Protein AF-A0A947SPQ9-F1 (afdb_monomer_lite)

Structure (mmCIF, N/CA/C/O backbone):
data_AF-A0A947SPQ9-F1
#
_entry.id   AF-A0A947SPQ9-F1
#
loop_
_atom_site.group_PDB
_atom_site.id
_atom_site.type_symbol
_atom_site.label_atom_id
_atom_site.label_alt_id
_atom_site.label_comp_id
_atom_site.label_asym_id
_atom_site.label_entity_id
_atom_site.label_seq_id
_atom_site.pdbx_PDB_ins_code
_atom_site.Cartn_x
_atom_site.Cartn_y
_atom_site.Cartn_z
_atom_site.occupancy
_atom_site.B_iso_or_equiv
_atom_site.auth_seq_id
_atom_site.auth_comp_id
_atom_site.auth_asym_id
_atom_site.auth_atom_id
_atom_site.pdbx_PDB_model_num
ATOM 1 N N . MET A 1 1 ? 11.647 21.383 -18.930 1.00 60.19 1 MET A N 1
ATOM 2 C CA . MET A 1 1 ? 12.844 20.512 -19.009 1.00 60.19 1 MET A CA 1
ATOM 3 C C . MET A 1 1 ? 12.542 19.202 -18.300 1.00 60.19 1 MET A C 1
ATOM 5 O O . MET A 1 1 ? 11.943 19.248 -17.235 1.00 60.19 1 MET A O 1
ATOM 9 N N . ARG A 1 2 ? 12.879 18.049 -18.889 1.00 79.31 2 ARG A N 1
ATOM 10 C CA . ARG A 1 2 ? 12.729 16.746 -18.218 1.00 79.31 2 ARG A CA 1
ATOM 11 C C . ARG A 1 2 ? 14.012 16.449 -17.442 1.00 79.31 2 ARG A C 1
ATOM 13 O O . ARG A 1 2 ? 15.090 16.621 -17.997 1.00 79.31 2 ARG A O 1
ATOM 20 N N . GLN A 1 3 ? 13.889 16.017 -16.192 1.00 88.50 3 GLN A N 1
ATOM 21 C CA . GLN A 1 3 ? 15.012 15.506 -15.404 1.00 88.50 3 GLN A CA 1
ATOM 22 C C . GLN A 1 3 ? 15.012 13.977 -15.466 1.00 88.50 3 GLN A C 1
ATOM 24 O O . GLN A 1 3 ? 13.948 13.354 -15.439 1.00 88.50 3 GLN A O 1
ATOM 29 N N . VAL A 1 4 ? 16.196 13.380 -15.593 1.00 89.12 4 VAL A N 1
ATOM 30 C CA . VAL A 1 4 ? 16.376 11.924 -15.604 1.00 89.12 4 VAL A CA 1
ATOM 31 C C . VAL A 1 4 ? 16.850 11.495 -14.222 1.00 89.12 4 VAL A C 1
ATOM 33 O O . VAL A 1 4 ? 17.855 12.001 -13.733 1.00 89.12 4 VAL A O 1
ATOM 36 N N . LEU A 1 5 ? 16.127 10.559 -13.607 1.00 89.00 5 LEU A N 1
ATOM 37 C CA . LEU A 1 5 ? 16.508 9.938 -12.342 1.00 89.00 5 LEU A CA 1
ATOM 38 C C . LEU A 1 5 ? 17.180 8.592 -12.631 1.00 89.00 5 LEU A C 1
ATOM 40 O O . LEU A 1 5 ? 16.583 7.737 -13.284 1.00 89.00 5 LEU A O 1
ATOM 44 N N . SER A 1 6 ? 18.403 8.404 -12.134 1.00 91.94 6 SER A N 1
ATOM 45 C CA . SER A 1 6 ? 19.124 7.130 -12.192 1.00 91.94 6 SER A CA 1
ATOM 46 C C . SER A 1 6 ? 19.273 6.571 -10.781 1.00 91.94 6 SER A C 1
ATOM 48 O O . SER A 1 6 ? 19.742 7.277 -9.892 1.00 91.94 6 SER A O 1
ATOM 50 N N . LEU A 1 7 ? 18.871 5.316 -10.575 1.00 90.25 7 LEU A N 1
ATOM 51 C CA . LEU A 1 7 ? 18.898 4.642 -9.276 1.00 90.25 7 LEU A CA 1
ATOM 52 C C . LEU A 1 7 ? 19.767 3.387 -9.365 1.00 90.25 7 LEU A C 1
ATOM 54 O O . LEU A 1 7 ? 19.550 2.542 -10.235 1.00 90.25 7 LEU A O 1
ATOM 58 N N . SER A 1 8 ? 20.717 3.254 -8.444 1.00 95.06 8 SER A N 1
ATOM 59 C CA . SER A 1 8 ? 21.519 2.040 -8.282 1.00 95.06 8 SER A CA 1
ATOM 60 C C . SER A 1 8 ? 20.839 1.125 -7.272 1.00 95.06 8 SER A C 1
ATOM 62 O O . SER A 1 8 ? 20.701 1.485 -6.106 1.00 95.06 8 SER A O 1
ATOM 64 N N . LEU A 1 9 ? 20.407 -0.054 -7.718 1.00 94.38 9 LEU A N 1
ATOM 65 C CA . LEU A 1 9 ? 19.687 -1.028 -6.900 1.00 94.38 9 LEU A CA 1
ATOM 66 C C . LEU A 1 9 ? 20.315 -2.419 -7.045 1.00 94.38 9 LEU A C 1
ATOM 68 O O . LEU A 1 9 ? 20.865 -2.731 -8.106 1.00 94.38 9 LEU A O 1
ATOM 72 N N . P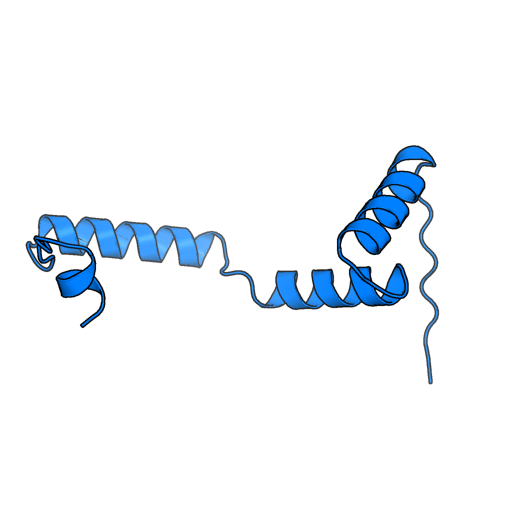RO A 1 10 ? 20.188 -3.293 -6.030 1.00 97.69 10 PRO A N 1
ATOM 73 C CA . PRO A 1 10 ? 20.527 -4.702 -6.173 1.00 97.69 10 PRO A CA 1
ATOM 74 C C . PRO A 1 10 ? 19.793 -5.348 -7.356 1.00 97.69 10 PRO A C 1
ATOM 76 O O . PRO A 1 10 ? 18.665 -4.977 -7.704 1.00 97.69 10 PRO A O 1
ATOM 79 N N . GLN A 1 11 ? 20.415 -6.357 -7.968 1.00 96.75 11 GLN A N 1
ATOM 80 C CA . GLN A 1 11 ? 19.839 -7.049 -9.124 1.00 96.75 11 GLN A CA 1
ATOM 81 C C . GLN A 1 11 ? 18.486 -7.700 -8.795 1.00 96.75 11 GLN A C 1
ATOM 83 O O . GLN A 1 11 ? 17.569 -7.651 -9.616 1.00 96.75 11 GLN A O 1
ATOM 88 N N . SER A 1 12 ? 18.348 -8.261 -7.588 1.00 97.25 12 SER A N 1
ATOM 89 C CA . SER A 1 12 ? 17.101 -8.853 -7.088 1.00 97.25 12 SER A CA 1
ATOM 90 C C . SER A 1 12 ? 15.965 -7.830 -7.054 1.00 97.25 12 SER A C 1
ATOM 92 O O . SER A 1 12 ? 14.935 -8.048 -7.688 1.00 97.25 12 SER A O 1
ATOM 94 N N . ALA A 1 13 ? 16.193 -6.679 -6.419 1.00 96.25 13 ALA A N 1
ATOM 95 C CA . ALA A 1 13 ? 15.221 -5.590 -6.333 1.00 96.25 13 ALA A CA 1
ATOM 96 C C . ALA A 1 13 ? 14.845 -5.047 -7.722 1.00 96.25 13 ALA A C 1
ATOM 98 O O . ALA A 1 13 ? 13.675 -4.826 -8.026 1.00 96.25 13 ALA A O 1
ATOM 99 N N . THR A 1 14 ? 15.827 -4.895 -8.616 1.00 95.69 14 THR A N 1
ATOM 100 C CA . THR A 1 14 ? 15.575 -4.438 -9.993 1.00 95.69 14 THR A CA 1
ATOM 101 C C . THR A 1 14 ? 14.679 -5.409 -10.764 1.00 95.69 14 THR A C 1
ATOM 103 O O . THR A 1 14 ? 13.812 -4.980 -11.531 1.00 95.69 14 THR A O 1
ATOM 106 N N . LYS A 1 15 ? 14.891 -6.719 -10.588 1.00 97.00 15 LYS A N 1
ATOM 107 C CA . LYS A 1 15 ? 14.064 -7.758 -11.211 1.00 97.00 15 LYS A CA 1
ATOM 108 C C . LYS A 1 15 ? 12.641 -7.720 -10.656 1.00 97.00 15 LYS A C 1
ATOM 110 O O . LYS A 1 15 ? 11.695 -7.651 -11.434 1.00 97.00 15 LYS A O 1
ATOM 115 N N . GLU A 1 16 ? 12.505 -7.672 -9.337 1.00 97.06 16 GLU A N 1
ATOM 116 C CA . GLU A 1 16 ? 11.211 -7.624 -8.660 1.00 97.06 16 GLU A CA 1
ATOM 117 C C . GLU A 1 16 ? 10.370 -6.415 -9.089 1.00 97.06 16 GLU A C 1
ATOM 119 O O . GLU A 1 16 ? 9.206 -6.571 -9.452 1.00 97.06 16 GLU A O 1
ATOM 124 N N . ILE A 1 17 ? 10.963 -5.218 -9.148 1.00 96.19 17 ILE A N 1
ATOM 125 C CA . ILE A 1 17 ? 10.263 -4.002 -9.593 1.00 96.19 17 ILE A CA 1
ATOM 126 C C . ILE A 1 17 ? 9.739 -4.158 -11.028 1.00 96.19 17 ILE A C 1
ATOM 128 O O . ILE A 1 17 ? 8.610 -3.760 -11.327 1.00 96.19 17 ILE A O 1
ATOM 132 N N . LYS A 1 18 ? 10.537 -4.750 -11.926 1.00 95.88 18 LYS A N 1
ATOM 133 C CA . LYS A 1 18 ? 10.123 -5.009 -13.315 1.00 95.88 18 LYS A CA 1
ATOM 134 C C . LYS A 1 18 ? 8.981 -6.022 -13.384 1.00 95.88 18 LYS A C 1
ATOM 136 O O . LYS A 1 18 ? 8.038 -5.810 -14.147 1.00 95.88 18 LYS A O 1
ATOM 141 N N . ASP A 1 19 ? 9.055 -7.086 -12.592 1.00 97.50 19 ASP A N 1
ATOM 142 C CA . ASP A 1 19 ? 8.034 -8.133 -12.557 1.00 97.50 19 ASP A CA 1
ATOM 143 C C . ASP A 1 19 ? 6.712 -7.595 -11.986 1.00 97.50 19 ASP A C 1
ATOM 145 O O . ASP A 1 19 ? 5.654 -7.799 -12.584 1.00 97.50 19 ASP A O 1
ATOM 149 N N . LEU A 1 20 ? 6.763 -6.820 -10.897 1.00 97.25 20 LEU A N 1
ATOM 150 C CA . LEU A 1 20 ? 5.595 -6.157 -10.310 1.00 97.25 20 LEU A CA 1
ATOM 151 C C . LEU A 1 20 ? 4.962 -5.145 -11.268 1.0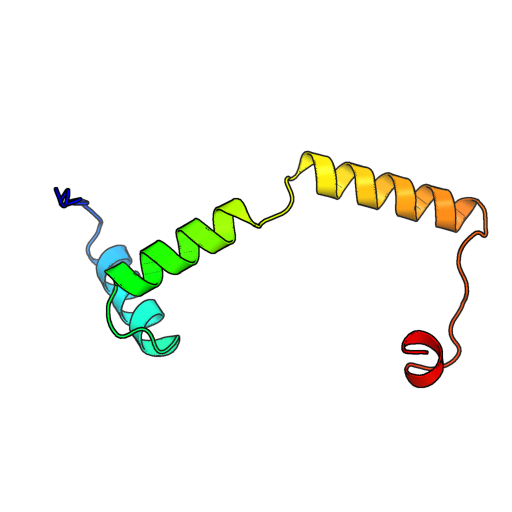0 97.25 20 LEU A C 1
ATOM 153 O O . LEU A 1 20 ? 3.740 -5.147 -11.423 1.00 97.25 20 LEU A O 1
ATOM 157 N N . SER A 1 21 ? 5.777 -4.327 -11.942 1.00 97.69 21 SER A N 1
ATOM 158 C CA . SER A 1 21 ? 5.305 -3.372 -12.952 1.00 97.69 21 SER A CA 1
ATOM 159 C C . SER A 1 21 ? 4.486 -4.077 -14.035 1.00 97.69 21 SER A C 1
ATOM 161 O O . SER A 1 21 ? 3.379 -3.643 -14.346 1.00 97.69 21 SER A O 1
ATOM 163 N N . LYS A 1 22 ? 4.994 -5.191 -14.580 1.00 96.75 22 LYS A N 1
ATOM 164 C CA . LYS A 1 22 ? 4.287 -5.972 -15.607 1.00 96.75 22 LYS A CA 1
ATOM 165 C C . LYS A 1 22 ? 3.035 -6.645 -15.058 1.00 96.75 22 LYS A C 1
ATOM 167 O O . LYS A 1 22 ? 1.976 -6.553 -15.668 1.00 96.75 22 LYS A O 1
ATOM 172 N N . LYS A 1 23 ? 3.143 -7.301 -13.897 1.00 97.25 23 LYS A N 1
ATOM 173 C CA . LYS A 1 23 ? 2.030 -8.023 -13.261 1.00 97.25 23 LYS A CA 1
ATOM 174 C C . LYS A 1 23 ? 0.843 -7.104 -12.970 1.00 97.25 23 LYS A C 1
ATOM 176 O O . LYS A 1 23 ? -0.297 -7.542 -13.059 1.00 97.25 23 LYS A O 1
ATOM 181 N N . ARG A 1 24 ? 1.112 -5.844 -12.623 1.00 96.06 24 ARG A N 1
ATOM 182 C CA . ARG A 1 24 ? 0.092 -4.825 -12.345 1.00 96.06 24 ARG A CA 1
ATOM 183 C C . ARG A 1 24 ? -0.365 -4.055 -13.594 1.00 96.06 24 ARG A C 1
ATOM 185 O O . ARG A 1 24 ? -1.150 -3.128 -13.457 1.00 96.06 24 ARG A O 1
ATOM 192 N N . GLY A 1 25 ? 0.103 -4.437 -14.786 1.00 96.56 25 GLY A N 1
ATOM 193 C CA . GLY A 1 25 ? -0.374 -3.894 -16.061 1.00 96.56 25 GLY A CA 1
ATOM 194 C C . GLY A 1 25 ? 0.203 -2.532 -16.449 1.00 96.56 25 GLY A C 1
ATOM 195 O O . GLY A 1 25 ? -0.423 -1.819 -17.222 1.00 96.56 25 GLY A O 1
ATOM 196 N N . PHE A 1 26 ? 1.372 -2.148 -15.928 1.00 97.38 26 PHE A N 1
ATOM 197 C CA . PHE A 1 26 ? 2.009 -0.880 -16.290 1.00 97.38 26 PHE A CA 1
ATOM 198 C C . PHE A 1 26 ? 2.915 -1.028 -17.515 1.00 97.38 26 PHE A C 1
ATOM 200 O O . PHE A 1 26 ? 3.773 -1.912 -17.560 1.00 97.38 26 PHE A O 1
ATOM 207 N N . ASP A 1 27 ? 2.812 -0.072 -18.441 1.00 92.19 27 ASP A N 1
ATOM 208 C CA . ASP A 1 27 ? 3.609 -0.018 -19.678 1.00 92.19 27 ASP A CA 1
ATOM 209 C C . ASP A 1 27 ? 5.115 0.159 -19.433 1.00 92.19 27 ASP A C 1
ATOM 211 O O . ASP A 1 27 ? 5.951 -0.168 -20.275 1.00 92.19 27 ASP A O 1
ATOM 215 N N . SER A 1 28 ? 5.492 0.712 -18.277 1.00 95.25 28 SER A N 1
ATOM 216 C CA . SER A 1 28 ? 6.891 0.899 -17.905 1.00 95.25 28 SER A CA 1
ATOM 217 C C . SER A 1 28 ? 7.084 0.984 -16.396 1.00 95.25 28 SER A C 1
ATOM 219 O O . SER A 1 28 ? 6.201 1.419 -15.656 1.00 95.25 28 SER A O 1
ATOM 221 N N . VAL A 1 29 ? 8.307 0.677 -15.952 1.00 95.19 29 VAL A N 1
ATOM 222 C CA . VAL A 1 29 ? 8.721 0.853 -14.552 1.00 95.19 29 VAL A CA 1
ATOM 223 C C . VAL A 1 29 ? 8.565 2.307 -14.106 1.00 95.19 29 VAL A C 1
ATOM 225 O O . VAL A 1 29 ? 8.177 2.558 -12.974 1.00 95.19 29 VAL A O 1
ATOM 228 N N . SER A 1 30 ? 8.822 3.282 -14.985 1.00 94.25 30 SER A N 1
ATOM 229 C CA . SER A 1 30 ? 8.678 4.696 -14.627 1.00 94.25 30 SER A CA 1
ATOM 230 C C . SER A 1 30 ? 7.216 5.092 -14.402 1.00 94.25 30 SER A C 1
ATOM 232 O O . SER A 1 30 ? 6.941 5.862 -13.485 1.00 94.25 30 SER A O 1
ATOM 234 N N . ALA A 1 31 ? 6.276 4.548 -15.185 1.00 95.00 31 ALA A N 1
ATOM 235 C CA . ALA A 1 31 ? 4.844 4.729 -14.950 1.00 95.00 31 ALA A CA 1
ATOM 236 C C . ALA A 1 31 ? 4.417 4.094 -13.619 1.00 95.00 31 ALA A C 1
ATOM 238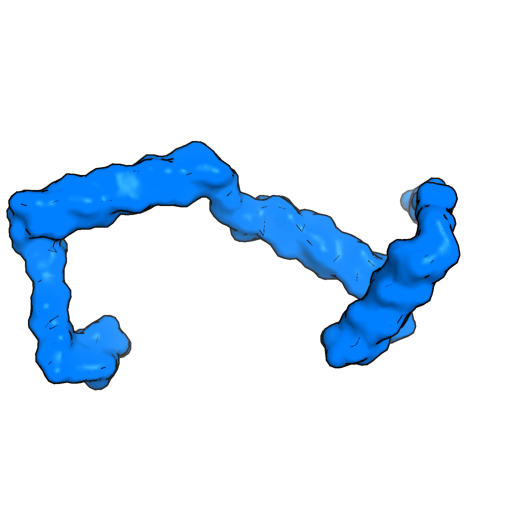 O O . ALA A 1 31 ? 3.725 4.736 -12.831 1.00 95.00 31 ALA A O 1
ATOM 239 N N . TYR A 1 32 ? 4.906 2.885 -13.336 1.00 96.12 32 TYR A N 1
ATOM 240 C CA . TYR A 1 32 ? 4.639 2.201 -12.075 1.00 96.12 32 TYR A CA 1
ATOM 241 C C . TYR A 1 32 ? 5.175 2.975 -10.861 1.00 96.12 32 TYR A C 1
ATOM 243 O O . TYR A 1 32 ? 4.440 3.210 -9.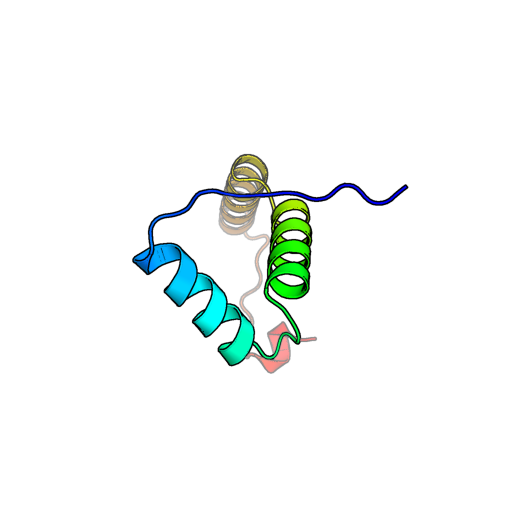908 1.00 96.12 32 TYR A O 1
ATOM 251 N N . VAL A 1 33 ? 6.421 3.453 -10.911 1.00 94.19 33 VAL A N 1
ATOM 252 C CA . VAL A 1 33 ? 7.019 4.243 -9.821 1.00 94.19 33 VAL A CA 1
ATOM 253 C C . VAL A 1 33 ? 6.268 5.559 -9.605 1.00 94.19 33 VAL A C 1
ATOM 255 O O . VAL A 1 33 ? 6.011 5.922 -8.462 1.00 94.19 33 VAL A O 1
ATOM 258 N N . LYS A 1 34 ? 5.862 6.260 -10.673 1.00 92.75 34 LYS A N 1
ATOM 259 C CA . LYS A 1 34 ? 5.044 7.480 -10.541 1.00 92.75 34 LYS A CA 1
ATOM 260 C C . LYS A 1 34 ? 3.720 7.202 -9.837 1.00 92.75 34 LYS A C 1
ATOM 262 O O . LYS A 1 34 ? 3.347 7.970 -8.961 1.00 92.75 34 LYS A O 1
ATOM 267 N N . TYR A 1 35 ? 3.050 6.110 -10.201 1.00 94.50 35 TYR A N 1
ATOM 268 C CA . TYR A 1 35 ? 1.817 5.689 -9.543 1.00 94.50 35 TYR A CA 1
ATOM 269 C C . TYR A 1 35 ? 2.031 5.423 -8.049 1.00 94.50 35 TYR A C 1
ATOM 271 O O . TYR A 1 35 ? 1.257 5.911 -7.234 1.00 94.50 35 TYR A O 1
ATOM 279 N N . LEU A 1 36 ? 3.105 4.715 -7.683 1.00 93.12 36 LEU A N 1
ATOM 280 C CA . LEU A 1 36 ? 3.429 4.464 -6.276 1.00 93.12 36 LEU A CA 1
ATOM 281 C C . LEU A 1 36 ? 3.687 5.759 -5.498 1.00 93.12 36 LEU A C 1
ATOM 283 O O . LEU A 1 36 ? 3.219 5.880 -4.377 1.00 93.12 36 LEU A O 1
ATOM 287 N N . ILE A 1 37 ? 4.375 6.736 -6.094 1.00 91.31 37 ILE A N 1
ATOM 288 C CA . ILE A 1 37 ? 4.604 8.045 -5.460 1.00 91.31 37 ILE A CA 1
ATOM 289 C C . ILE A 1 37 ? 3.289 8.811 -5.277 1.00 91.31 37 ILE A C 1
ATOM 291 O O . ILE A 1 37 ? 3.129 9.518 -4.289 1.00 91.31 37 ILE A O 1
ATOM 295 N N . THR A 1 38 ? 2.357 8.716 -6.228 1.00 91.75 38 THR A N 1
ATOM 296 C CA . THR A 1 38 ? 1.027 9.315 -6.060 1.00 91.75 38 THR A CA 1
ATOM 297 C C . THR A 1 38 ? 0.274 8.644 -4.921 1.00 91.75 38 THR A C 1
ATOM 299 O O . THR A 1 38 ? -0.227 9.352 -4.060 1.00 91.75 38 THR A O 1
ATOM 302 N N . LEU A 1 39 ? 0.265 7.307 -4.870 1.00 90.25 39 LEU A N 1
ATOM 303 C CA . LEU A 1 39 ? -0.351 6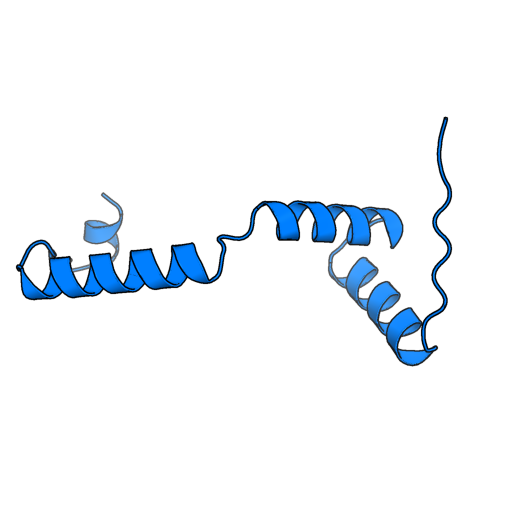.582 -3.759 1.00 90.25 39 LEU A CA 1
ATOM 304 C C . LEU A 1 39 ? 0.241 6.999 -2.416 1.00 90.25 39 LEU A C 1
ATOM 306 O O . LEU A 1 39 ? -0.518 7.287 -1.509 1.00 90.25 39 LEU A O 1
ATOM 310 N N . ASP A 1 40 ? 1.567 7.068 -2.308 1.00 88.38 40 ASP A N 1
ATOM 311 C CA . ASP A 1 40 ? 2.268 7.429 -1.071 1.00 88.38 40 ASP A CA 1
ATOM 312 C C . ASP A 1 40 ? 1.843 8.803 -0.526 1.00 88.38 40 ASP A C 1
ATOM 314 O O . ASP A 1 40 ? 1.752 8.989 0.681 1.00 88.38 40 ASP A O 1
ATOM 318 N N . LYS A 1 41 ? 1.506 9.749 -1.412 1.00 86.44 41 LYS A N 1
ATOM 319 C CA . LYS A 1 41 ? 0.977 11.067 -1.026 1.00 86.44 41 LYS A CA 1
ATOM 320 C C . LYS A 1 41 ? -0.478 11.045 -0.569 1.00 86.44 41 LYS A C 1
ATOM 322 O O . LYS A 1 41 ? -0.879 11.951 0.152 1.00 86.44 41 LYS A O 1
ATOM 327 N N . ASP A 1 42 ? -1.245 10.066 -1.034 1.00 85.12 42 ASP A N 1
ATOM 328 C CA . ASP A 1 42 ? -2.675 9.926 -0.755 1.00 85.12 42 ASP A CA 1
ATOM 329 C C . ASP A 1 42 ? -2.943 8.961 0.418 1.00 85.12 42 ASP A C 1
ATOM 331 O O . ASP A 1 42 ? -4.098 8.741 0.788 1.00 85.12 42 ASP A O 1
ATOM 335 N N . LEU A 1 43 ? -1.902 8.355 1.001 1.00 87.38 43 LEU A N 1
ATOM 336 C CA . LEU A 1 43 ? -2.033 7.543 2.208 1.00 87.38 43 LEU A CA 1
ATOM 337 C C . LEU A 1 43 ? -2.238 8.449 3.427 1.00 87.38 43 LEU A C 1
ATOM 339 O O . LEU A 1 43 ? -1.516 9.426 3.613 1.00 87.38 43 LEU A O 1
ATOM 343 N N . ILE A 1 44 ? -3.205 8.084 4.273 1.00 87.25 44 ILE A N 1
ATOM 344 C CA . ILE A 1 44 ? -3.377 8.684 5.602 1.00 87.25 44 ILE A CA 1
ATOM 345 C C . ILE A 1 44 ? -2.086 8.531 6.409 1.00 87.25 44 ILE A C 1
ATOM 347 O O . ILE A 1 44 ? -1.408 7.498 6.310 1.00 87.25 44 ILE A O 1
ATOM 351 N N . SER A 1 45 ? -1.745 9.541 7.208 1.00 88.38 45 SER A N 1
ATOM 352 C CA . SER A 1 45 ? -0.581 9.434 8.088 1.00 88.38 45 SER A CA 1
ATOM 353 C C . SER A 1 45 ? -0.832 8.419 9.208 1.00 88.38 45 SER A C 1
ATOM 355 O O . SER A 1 45 ? -1.973 8.062 9.523 1.00 88.38 45 SER A O 1
ATOM 357 N N . GLU A 1 46 ? 0.245 7.936 9.830 1.00 89.50 46 GLU A N 1
ATOM 358 C CA . GLU A 1 46 ? 0.125 7.051 10.991 1.00 89.50 46 GLU A CA 1
ATOM 359 C C . GLU A 1 46 ? -0.579 7.770 12.148 1.00 89.50 46 GLU A C 1
ATOM 361 O O . GLU A 1 46 ? -1.420 7.185 12.834 1.00 89.50 46 GLU A O 1
ATOM 366 N N . GLU A 1 47 ? -0.282 9.053 12.342 1.00 92.62 47 GLU A N 1
ATOM 367 C CA . GLU A 1 47 ? -0.880 9.873 13.388 1.00 92.62 47 GLU A CA 1
ATOM 368 C C . GLU A 1 47 ? -2.388 10.056 13.178 1.00 92.62 47 GLU A C 1
ATOM 370 O O . GLU A 1 47 ? -3.155 9.874 14.128 1.00 92.62 47 GLU A O 1
ATOM 375 N N . GLU A 1 48 ? -2.810 10.352 11.945 1.00 91.25 48 GLU A N 1
ATOM 376 C CA . GLU A 1 48 ? -4.224 10.478 11.567 1.00 91.25 48 GLU A CA 1
ATOM 377 C C . GLU A 1 48 ? -4.963 9.154 11.778 1.00 91.25 48 GLU A C 1
ATOM 379 O O . GLU A 1 48 ? -6.012 9.119 12.423 1.00 91.25 48 GLU A O 1
ATOM 384 N N . LEU A 1 49 ? -4.371 8.037 11.341 1.00 94.44 49 LEU A N 1
ATOM 385 C CA . LEU A 1 49 ? -4.938 6.706 11.557 1.00 94.44 49 LEU A CA 1
ATOM 386 C C . LEU A 1 49 ? -5.128 6.399 13.053 1.00 94.44 49 LEU A C 1
ATOM 388 O O . LEU A 1 49 ? -6.159 5.857 13.465 1.00 94.44 49 LEU A O 1
ATOM 392 N N . LEU A 1 50 ? -4.140 6.728 13.888 1.00 96.50 50 LEU A N 1
ATOM 393 C CA . LEU A 1 50 ? -4.223 6.512 15.333 1.00 96.50 50 LEU A CA 1
ATOM 394 C C . LEU A 1 50 ? -5.281 7.402 15.994 1.00 96.50 50 LEU A C 1
ATOM 396 O O . LEU A 1 50 ? -5.912 6.974 16.970 1.00 96.50 50 LEU A O 1
ATOM 400 N N . GLU A 1 51 ? -5.469 8.625 15.507 1.00 96.44 51 GLU A N 1
ATOM 401 C CA . GLU A 1 51 ? -6.523 9.522 15.973 1.00 96.44 51 GLU A CA 1
ATOM 402 C C . GLU A 1 51 ? -7.914 8.983 15.614 1.00 96.44 51 GLU A C 1
ATOM 404 O O . GLU A 1 51 ? -8.751 8.829 16.513 1.00 96.44 51 GLU A O 1
ATOM 409 N N . ASP A 1 52 ? -8.123 8.569 14.365 1.00 95.50 52 ASP A N 1
ATOM 410 C CA . ASP A 1 52 ? -9.378 7.977 13.890 1.00 95.50 52 ASP A CA 1
ATOM 411 C C . ASP A 1 52 ? -9.768 6.732 14.696 1.00 95.50 52 ASP A C 1
ATOM 413 O O . ASP A 1 52 ? -10.919 6.581 15.125 1.00 95.50 52 ASP A O 1
ATOM 417 N N . ILE A 1 53 ? -8.800 5.861 15.002 1.00 96.00 53 ILE A N 1
ATOM 418 C CA . ILE A 1 53 ? -9.035 4.679 15.844 1.00 96.00 53 ILE A CA 1
ATOM 419 C C . ILE A 1 53 ? -9.508 5.089 17.246 1.00 96.00 53 ILE A C 1
ATOM 421 O O . ILE A 1 53 ? -10.448 4.491 17.785 1.00 96.00 53 ILE A O 1
ATOM 425 N N . LYS A 1 54 ? -8.882 6.100 17.862 1.00 97.00 54 LYS A N 1
ATOM 426 C CA . LYS A 1 54 ? -9.277 6.582 19.199 1.00 97.00 54 LYS A CA 1
ATOM 427 C C . LYS A 1 54 ? -10.681 7.177 19.180 1.00 97.00 54 LYS A C 1
ATOM 429 O O . LYS A 1 54 ? -11.449 6.932 20.118 1.00 97.00 54 LYS A O 1
ATOM 434 N N . ILE A 1 55 ? -11.019 7.932 18.135 1.00 96.12 55 ILE A N 1
ATOM 435 C CA . ILE A 1 55 ? -12.359 8.492 17.939 1.00 96.12 55 ILE A CA 1
ATOM 436 C C . ILE A 1 55 ? -13.373 7.354 17.822 1.00 96.12 55 ILE A C 1
ATOM 438 O O . ILE A 1 55 ? -14.300 7.298 18.633 1.00 96.12 55 ILE A O 1
ATOM 442 N N . GLY A 1 56 ? -13.146 6.386 16.932 1.00 95.25 56 GLY A N 1
ATOM 443 C CA . GLY A 1 56 ? -14.045 5.245 16.747 1.00 95.25 56 GLY A CA 1
ATOM 444 C C . GLY A 1 56 ? -14.261 4.438 18.033 1.00 95.25 56 GLY A C 1
ATOM 445 O O . GLY A 1 56 ? -15.395 4.119 18.398 1.00 95.25 56 GLY A O 1
ATOM 446 N N . GLN A 1 57 ? -13.199 4.179 18.803 1.00 96.25 57 GLN A N 1
ATOM 447 C CA . GLN A 1 57 ? -13.318 3.511 20.107 1.00 96.25 57 GLN A CA 1
ATOM 448 C C . GLN A 1 57 ? -14.140 4.321 21.116 1.00 96.25 57 GLN A C 1
ATOM 450 O O . GLN A 1 57 ? -14.915 3.752 21.893 1.00 96.25 57 GLN A O 1
ATOM 455 N N . LYS A 1 58 ? -13.963 5.645 21.142 1.00 96.81 58 LYS A N 1
ATOM 456 C CA . LYS A 1 58 ? -14.723 6.539 22.019 1.00 96.81 58 LYS A CA 1
ATOM 457 C C . LYS A 1 58 ? -16.198 6.559 21.628 1.00 96.81 58 LYS A C 1
ATOM 459 O O . LYS A 1 58 ? -17.044 6.429 22.508 1.00 96.81 58 LYS A O 1
ATOM 464 N N . GLU A 1 59 ? -16.511 6.682 20.345 1.00 95.88 59 GLU A N 1
ATOM 465 C CA . GLU A 1 59 ? -17.886 6.691 19.838 1.00 95.88 59 GLU A CA 1
ATOM 466 C C . GLU A 1 59 ? -18.607 5.370 20.102 1.00 95.88 59 GLU A C 1
ATOM 468 O O . GLU A 1 59 ? -19.751 5.379 20.563 1.00 95.88 59 GLU A O 1
ATOM 473 N N . TYR A 1 60 ? -17.909 4.246 19.926 1.00 93.94 60 TYR A N 1
ATOM 474 C CA . TYR A 1 60 ? -18.415 2.929 20.301 1.00 93.94 60 TYR A CA 1
ATOM 475 C C . TYR A 1 60 ? -18.772 2.862 21.791 1.00 93.94 60 TYR A C 1
ATOM 477 O O . TYR A 1 60 ? -19.902 2.524 22.142 1.00 93.94 60 TYR A O 1
ATOM 485 N N . LYS A 1 61 ? -17.852 3.271 22.678 1.00 94.31 61 LYS A N 1
ATOM 486 C CA . LYS A 1 61 ? -18.097 3.314 24.135 1.00 94.31 61 LYS A CA 1
ATOM 487 C C . LYS A 1 61 ? -19.230 4.265 24.525 1.00 94.31 61 LYS A C 1
ATOM 489 O O . LYS A 1 61 ? -19.900 4.034 25.525 1.00 94.31 61 LYS A O 1
ATOM 494 N N . GLN A 1 62 ? -19.431 5.333 23.758 1.00 95.62 62 GLN A N 1
ATOM 495 C CA . GLN A 1 62 ? -20.506 6.305 23.961 1.00 95.62 62 GLN A CA 1
ATOM 496 C C . GLN A 1 62 ? -21.855 5.847 23.386 1.00 95.62 62 GLN A C 1
ATOM 498 O O . GLN A 1 62 ? -22.828 6.589 23.492 1.00 95.62 62 GLN A O 1
ATOM 503 N N . GLY A 1 63 ? -21.929 4.660 22.773 1.00 92.81 63 GLY A N 1
ATOM 504 C CA . GLY A 1 63 ? -23.161 4.142 22.177 1.00 92.81 63 GLY A CA 1
ATOM 505 C C . GLY A 1 63 ? -23.594 4.892 20.916 1.00 92.81 63 GLY A C 1
ATOM 506 O O . GLY A 1 63 ? -24.750 4.799 20.520 1.00 92.81 63 GLY A O 1
ATOM 507 N N . LYS A 1 64 ? -22.683 5.626 20.264 1.00 92.62 64 LYS A N 1
ATOM 508 C CA . LYS A 1 64 ? -22.949 6.347 19.005 1.00 92.62 64 LYS A CA 1
ATOM 509 C C . LYS A 1 64 ? -22.884 5.445 17.769 1.00 92.62 64 LYS A C 1
ATOM 511 O O . LYS A 1 64 ? -22.876 5.932 16.646 1.00 92.62 64 LYS A O 1
ATOM 516 N N . THR A 1 65 ? -22.805 4.134 17.972 1.00 90.81 65 THR A N 1
ATOM 517 C CA . THR A 1 65 ? -22.713 3.148 16.896 1.00 90.81 65 THR A CA 1
ATOM 518 C C . THR A 1 65 ? -24.041 2.426 16.737 1.00 90.81 65 THR A C 1
ATOM 520 O O . THR A 1 65 ? -24.779 2.230 17.703 1.00 90.81 65 THR A O 1
ATOM 523 N N . VAL A 1 66 ? -24.352 2.037 15.503 1.00 88.38 66 VAL A N 1
ATOM 524 C CA . VAL A 1 66 ? -25.540 1.247 15.173 1.00 88.38 66 VAL A CA 1
ATOM 525 C C . VAL A 1 66 ? -25.113 -0.153 14.761 1.00 88.38 66 VAL A C 1
ATOM 527 O O . VAL A 1 66 ? -24.129 -0.333 14.045 1.00 88.38 66 VAL A O 1
ATOM 530 N N . VAL A 1 67 ? -25.851 -1.162 15.219 1.00 89.38 67 VAL A N 1
ATOM 531 C CA . VAL A 1 67 ? -25.645 -2.543 14.778 1.00 89.38 67 VAL A CA 1
ATOM 532 C C . VAL A 1 67 ? -26.512 -2.771 13.549 1.00 89.38 67 VAL A C 1
ATOM 534 O O . VAL A 1 67 ? -27.726 -2.927 13.667 1.00 89.38 67 VAL A O 1
ATOM 537 N N . ALA A 1 68 ? -25.889 -2.796 12.373 1.00 91.69 68 ALA A N 1
ATOM 538 C CA . ALA A 1 68 ? -26.568 -3.191 11.146 1.00 91.69 68 ALA A CA 1
ATOM 539 C C . ALA A 1 68 ? -26.879 -4.699 11.183 1.00 91.69 68 ALA A C 1
ATOM 541 O O . ALA A 1 68 ? -26.003 -5.515 11.481 1.00 91.69 68 ALA A O 1
ATOM 542 N N . LYS A 1 69 ? -28.115 -5.094 10.862 1.00 93.56 69 LYS A N 1
ATOM 543 C CA . LYS A 1 69 ? -28.557 -6.503 10.865 1.00 93.56 69 LYS A CA 1
ATOM 544 C C . LYS A 1 69 ? -28.152 -7.246 9.596 1.00 93.56 69 LYS A C 1
ATOM 546 O O . LYS A 1 69 ? -28.258 -8.468 9.528 1.00 93.56 69 LYS A O 1
ATOM 551 N N . SER A 1 70 ? -27.736 -6.515 8.565 1.00 94.62 70 SER A N 1
ATOM 552 C CA . SER A 1 70 ? -27.287 -7.077 7.296 1.00 94.62 70 SER A CA 1
ATOM 553 C C . SER A 1 70 ? -26.390 -6.102 6.540 1.00 94.62 70 SER A C 1
ATOM 555 O O . SER A 1 70 ? -26.411 -4.897 6.785 1.00 94.62 70 SER A O 1
ATOM 557 N N . MET A 1 71 ? -25.664 -6.617 5.547 1.00 91.31 71 MET A N 1
ATOM 558 C CA . MET A 1 71 ? -24.877 -5.786 4.632 1.00 91.31 71 MET A CA 1
ATOM 559 C C . MET A 1 71 ? -25.753 -4.795 3.845 1.00 91.31 71 MET A C 1
ATOM 561 O O . MET A 1 71 ? -25.342 -3.672 3.590 1.00 91.31 71 MET A O 1
ATOM 565 N N . ALA A 1 72 ? -26.987 -5.184 3.502 1.00 91.75 72 ALA A N 1
ATOM 566 C CA . ALA A 1 72 ? -27.927 -4.312 2.799 1.00 91.75 72 ALA A CA 1
ATOM 567 C C . ALA A 1 72 ? -28.411 -3.130 3.659 1.00 91.75 72 ALA A C 1
ATOM 569 O O . ALA A 1 72 ? -28.813 -2.108 3.115 1.00 91.75 72 ALA A O 1
ATOM 570 N N . GLU A 1 73 ? -28.395 -3.272 4.986 1.00 92.88 73 GLU A N 1
ATOM 571 C CA . GLU A 1 73 ? -28.707 -2.188 5.923 1.00 92.88 73 GLU A CA 1
ATOM 572 C C . GLU A 1 73 ? -27.512 -1.250 6.116 1.00 92.88 73 GLU A C 1
ATOM 574 O O . GLU A 1 73 ? -27.709 -0.051 6.238 1.00 92.88 73 GLU A O 1
ATOM 579 N N . LEU A 1 74 ? -26.285 -1.780 6.080 1.00 90.38 74 LEU A N 1
ATOM 580 C CA . LEU A 1 74 ? -25.056 -0.989 6.195 1.00 90.38 74 LEU A CA 1
ATOM 581 C C . LEU A 1 74 ? -24.812 -0.060 4.990 1.00 90.38 74 LEU A C 1
ATOM 583 O O . LEU A 1 74 ? -24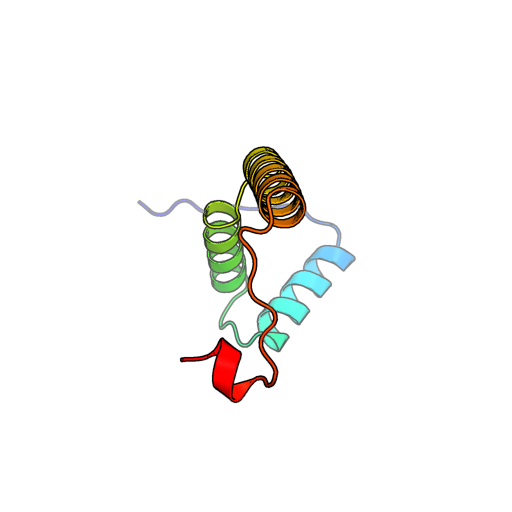.196 0.986 5.145 1.00 90.38 74 LEU A O 1
ATOM 587 N N . LEU A 1 75 ? -25.246 -0.462 3.791 1.00 88.38 75 LEU A N 1
ATOM 588 C CA . LEU A 1 75 ? -24.982 0.245 2.527 1.00 88.38 75 LEU A CA 1
ATOM 589 C C . LEU A 1 75 ? -26.074 1.259 2.124 1.00 88.38 75 LEU A C 1
ATOM 591 O O . LEU A 1 75 ? -25.999 1.807 1.023 1.00 88.38 75 LEU A O 1
ATOM 595 N N . LYS A 1 76 ? -27.105 1.452 2.954 1.00 67.00 76 LYS A N 1
ATOM 596 C CA . LYS A 1 76 ? -28.182 2.433 2.735 1.00 67.00 76 LYS A CA 1
ATOM 597 C C . LYS A 1 76 ? -27.854 3.768 3.383 1.00 67.00 76 LYS A C 1
ATOM 599 O O . LYS A 1 76 ? -28.236 4.785 2.768 1.00 67.00 76 LYS A O 1
#

Sequence (76 aa):
MRQVLSLSLPQSATKEIKDLSKKRGFDSVSAYVKYLITLDKDLISEEELLEDIKIGQKEYKQGKTVVAKSMAELLK

Foldseek 3Di:
DDDDDDDDDPPVVVVVLQVVCVVVPHPDSVRVVVVVVVVVVVDDDPVRVVVVVVVVVVCVVVVVDDDDPDPVSVVD

Secondary structure (DSSP, 8-state):
-PPPP-----HHHHHHHHHHHHHTT-S-HHHHHHHHHHHHHHSPPHHHHHHHHHHHHHHHHTT-----SSHHHHT-

pLDDT: mean 92.52, std 5.97, range [60.19, 97.69]

Radius of gyration: 20.99 Å; chains: 1; bounding box: 50×29×44 Å